Protein AF-A0A8J9YDZ5-F1 (afdb_monomer_lite)

Foldseek 3Di:
DVVVVVVVVCVVPVPVVVVVVVLVVLVVVLVVLVVVCVVDDQALVSLQVNLVSCVLNLVLVVSLVSLVSSCVVPVVPPRSVVVNVLSVLLVVLLVQLVVCVVVLVLVSNLVSLVVNCVSDPPRPSNNVSSLVSNVSSCVSVVCPPDPSD

Structure (mmCIF, N/CA/C/O backbone):
data_AF-A0A8J9YDZ5-F1
#
_entry.id   AF-A0A8J9YDZ5-F1
#
loop_
_atom_site.group_PDB
_atom_site.id
_atom_site.type_symbol
_atom_site.label_atom_id
_atom_site.label_alt_id
_atom_site.label_comp_id
_atom_site.label_asym_id
_atom_site.label_entity_id
_atom_site.label_seq_id
_atom_site.pdbx_PDB_ins_code
_atom_site.Cartn_x
_atom_site.Cartn_y
_atom_site.Cartn_z
_atom_site.occupancy
_atom_site.B_iso_or_equiv
_atom_site.auth_seq_id
_atom_site.auth_comp_id
_atom_site.auth_asym_id
_atom_site.auth_atom_id
_atom_site.pdbx_PDB_model_num
ATOM 1 N N . MET A 1 1 ? 13.247 28.852 10.930 1.00 41.88 1 MET A N 1
ATOM 2 C CA . MET A 1 1 ? 13.143 29.763 9.764 1.00 41.88 1 MET A CA 1
ATOM 3 C C . MET A 1 1 ? 12.894 29.059 8.420 1.00 41.88 1 MET A C 1
ATOM 5 O O . MET A 1 1 ? 12.318 29.685 7.547 1.00 41.88 1 MET A O 1
ATOM 9 N N . HIS A 1 2 ? 13.240 27.776 8.221 1.00 40.62 2 HIS A N 1
ATOM 10 C CA . HIS A 1 2 ? 13.021 27.094 6.926 1.00 40.62 2 HIS A CA 1
ATOM 11 C C . HIS A 1 2 ? 11.546 26.815 6.568 1.00 40.62 2 HIS A C 1
ATOM 13 O O . HIS A 1 2 ? 11.197 26.876 5.395 1.00 40.62 2 HIS A O 1
ATOM 19 N N . ARG A 1 3 ? 10.655 26.609 7.555 1.00 44.56 3 ARG A N 1
ATOM 20 C CA . ARG A 1 3 ? 9.206 26.423 7.315 1.00 44.56 3 ARG A CA 1
ATOM 21 C C . ARG A 1 3 ? 8.558 27.619 6.598 1.00 44.56 3 ARG A C 1
ATOM 23 O O . ARG A 1 3 ? 7.764 27.414 5.692 1.00 44.56 3 ARG A O 1
ATOM 30 N N . ALA A 1 4 ? 8.934 28.853 6.945 1.00 47.56 4 ALA A N 1
ATOM 31 C CA . ALA A 1 4 ? 8.359 30.064 6.347 1.00 47.56 4 ALA A CA 1
ATOM 32 C C . ALA A 1 4 ? 8.697 30.213 4.848 1.00 47.56 4 ALA A C 1
ATOM 34 O O . ALA A 1 4 ? 7.843 30.609 4.060 1.00 47.56 4 ALA A O 1
ATOM 35 N N . ASN A 1 5 ? 9.908 29.815 4.439 1.00 50.94 5 ASN A N 1
ATOM 36 C CA . ASN A 1 5 ? 10.334 29.855 3.035 1.00 50.94 5 ASN A CA 1
ATOM 37 C C . ASN A 1 5 ? 9.645 28.788 2.171 1.00 50.94 5 ASN A C 1
ATOM 39 O O . ASN A 1 5 ? 9.434 29.015 0.981 1.00 50.94 5 ASN A O 1
ATOM 43 N N . VAL A 1 6 ? 9.271 27.648 2.762 1.00 59.25 6 VAL A N 1
ATOM 44 C CA . VAL A 1 6 ? 8.462 26.621 2.088 1.00 59.25 6 VAL A CA 1
ATOM 45 C C . VAL A 1 6 ? 7.037 27.138 1.863 1.00 59.25 6 VAL A C 1
ATOM 47 O O . VAL A 1 6 ? 6.553 27.079 0.739 1.00 59.25 6 VAL A O 1
ATOM 50 N N . TYR A 1 7 ? 6.406 27.758 2.869 1.00 57.22 7 TYR A N 1
ATOM 51 C CA . TYR A 1 7 ? 5.066 28.352 2.722 1.00 57.22 7 TYR A CA 1
ATOM 52 C C . TYR A 1 7 ? 5.002 29.484 1.683 1.00 57.22 7 TYR A C 1
ATOM 54 O O . TYR A 1 7 ? 4.030 29.562 0.936 1.00 57.22 7 TYR A O 1
ATOM 62 N N . LEU A 1 8 ? 6.037 30.329 1.594 1.00 58.31 8 LEU A N 1
ATOM 63 C CA . LEU A 1 8 ? 6.123 31.390 0.579 1.00 58.31 8 LEU A CA 1
ATOM 64 C C . LEU A 1 8 ? 6.295 30.839 -0.848 1.00 58.31 8 LEU A C 1
ATOM 66 O O . LEU A 1 8 ? 5.709 31.389 -1.775 1.00 58.31 8 LEU A O 1
ATOM 70 N N . LYS A 1 9 ? 7.044 29.740 -1.033 1.00 58.22 9 LYS A N 1
ATOM 71 C CA . LYS A 1 9 ? 7.171 29.053 -2.336 1.00 58.22 9 LYS A CA 1
ATOM 72 C C . LYS A 1 9 ? 5.907 28.282 -2.728 1.00 58.22 9 LYS A C 1
ATOM 74 O O . LYS A 1 9 ? 5.545 28.274 -3.898 1.00 58.22 9 LYS A O 1
ATOM 79 N N . LEU A 1 10 ? 5.216 27.672 -1.765 1.00 54.62 10 LEU A N 1
ATOM 80 C CA . LEU A 1 10 ? 3.959 26.947 -1.996 1.00 54.62 10 LEU A CA 1
ATOM 81 C C . LEU A 1 10 ? 2.768 27.881 -2.256 1.00 54.62 10 LEU A C 1
ATOM 83 O O . LEU A 1 10 ? 1.790 27.465 -2.862 1.00 54.62 10 LEU A O 1
ATOM 87 N N . ALA A 1 11 ? 2.844 29.159 -1.871 1.00 57.09 11 ALA A N 1
ATOM 88 C CA . ALA A 1 11 ? 1.818 30.150 -2.209 1.00 57.09 11 ALA A CA 1
ATOM 89 C C . ALA A 1 11 ? 1.663 30.387 -3.729 1.00 57.09 11 ALA A C 1
ATOM 91 O O . ALA A 1 11 ? 0.633 30.901 -4.153 1.00 57.09 11 ALA A O 1
ATOM 92 N N . GLN A 1 12 ? 2.654 29.995 -4.541 1.00 65.56 12 GLN A N 1
ATOM 93 C CA . GLN A 1 12 ? 2.592 30.027 -6.010 1.00 65.56 12 GLN A CA 1
ATOM 94 C C . GLN A 1 12 ? 1.893 28.796 -6.620 1.00 65.56 12 GLN A C 1
ATOM 96 O O . GLN A 1 12 ? 1.582 28.816 -7.806 1.00 65.56 12 GLN A O 1
ATOM 101 N N . TYR A 1 13 ? 1.626 27.753 -5.823 1.00 61.53 13 TYR A N 1
ATOM 102 C CA . TYR A 1 13 ? 1.016 26.490 -6.251 1.00 61.53 13 TYR A CA 1
ATOM 103 C C . TYR A 1 13 ? -0.087 26.087 -5.255 1.00 61.53 13 TYR A C 1
ATOM 105 O O . TYR A 1 13 ? 0.172 25.312 -4.331 1.00 61.53 13 TYR A O 1
ATOM 113 N N . PRO A 1 14 ? -1.308 26.639 -5.388 1.00 59.66 14 PRO A N 1
ATOM 114 C CA . PRO A 1 14 ? -2.374 26.471 -4.398 1.00 59.66 14 PRO A CA 1
ATOM 115 C C . PRO A 1 14 ? -2.771 25.004 -4.180 1.00 59.66 14 PRO A C 1
ATOM 117 O O . PRO A 1 14 ? -3.023 24.617 -3.045 1.00 59.66 14 PRO A O 1
ATOM 120 N N . GLU A 1 15 ? -2.739 24.187 -5.232 1.00 60.19 15 GLU A N 1
ATOM 121 C CA . GLU A 1 15 ? -3.011 22.744 -5.174 1.00 60.19 15 GLU A CA 1
ATOM 122 C C . GLU A 1 15 ? -1.930 22.006 -4.367 1.00 60.19 15 GLU A C 1
ATOM 124 O O . GLU A 1 15 ? -2.232 21.344 -3.380 1.00 60.19 15 GLU A O 1
ATOM 129 N N . ALA A 1 16 ? -0.649 22.237 -4.676 1.00 66.25 16 ALA A N 1
ATOM 130 C CA . ALA A 1 16 ? 0.464 21.632 -3.939 1.00 66.25 16 ALA A CA 1
ATOM 131 C C . ALA A 1 16 ? 0.528 22.081 -2.466 1.00 66.25 16 ALA A C 1
ATOM 133 O O . ALA A 1 16 ? 1.018 21.349 -1.605 1.00 66.25 16 ALA A O 1
ATOM 134 N N . LYS A 1 17 ? 0.060 23.298 -2.161 1.00 67.81 17 LYS A N 1
ATOM 135 C CA . LYS A 1 17 ? -0.066 23.790 -0.785 1.00 67.81 17 LYS A CA 1
ATOM 136 C C . LYS A 1 17 ? -1.142 23.024 -0.019 1.00 67.81 17 LYS A C 1
ATOM 138 O O . LYS A 1 17 ? -0.892 22.661 1.128 1.00 67.81 17 LYS A O 1
ATOM 143 N N . GLU A 1 18 ? -2.308 22.823 -0.623 1.00 65.62 18 GLU A N 1
ATOM 144 C CA . GLU A 1 18 ? -3.415 22.088 -0.010 1.00 65.62 18 GLU A CA 1
ATOM 145 C C . GLU A 1 18 ? -3.021 20.627 0.232 1.00 65.62 18 GLU A C 1
ATOM 147 O O . GLU A 1 18 ? -3.127 20.149 1.360 1.00 65.62 18 GLU A O 1
ATOM 152 N N . ASP A 1 19 ? -2.418 19.974 -0.765 1.00 64.00 19 ASP A N 1
ATOM 153 C CA . ASP A 1 19 ? -1.884 18.613 -0.639 1.00 64.00 19 ASP A CA 1
ATOM 154 C C . ASP A 1 19 ? -0.855 18.513 0.496 1.00 64.00 19 ASP A C 1
ATOM 156 O O . ASP A 1 19 ? -0.914 17.618 1.339 1.00 64.00 19 ASP A O 1
ATOM 160 N N . TYR A 1 20 ? 0.084 19.463 0.570 1.00 63.41 20 TYR A N 1
ATOM 161 C CA . TYR A 1 20 ? 1.089 19.494 1.632 1.00 63.41 20 TYR A CA 1
ATOM 162 C C . TYR A 1 20 ? 0.468 19.671 3.026 1.00 63.41 20 TYR A C 1
ATOM 164 O O . TYR A 1 20 ? 0.919 19.046 3.990 1.00 63.41 20 TYR A O 1
ATOM 172 N N . LEU A 1 21 ? -0.555 20.521 3.151 1.00 68.94 21 LEU A N 1
ATOM 173 C CA . LEU A 1 21 ? -1.266 20.725 4.411 1.00 68.94 21 LEU A CA 1
ATOM 174 C C . LEU A 1 21 ? -2.026 19.466 4.827 1.00 68.94 21 LEU A C 1
ATOM 176 O O . LEU A 1 21 ? -1.904 19.065 5.982 1.00 68.94 21 LEU A O 1
ATOM 180 N N . GLN A 1 22 ? -2.716 18.809 3.894 1.00 70.81 22 GLN A N 1
ATOM 181 C CA . GLN A 1 22 ? -3.422 17.554 4.149 1.00 70.81 22 GLN A CA 1
ATOM 182 C C . GLN A 1 22 ? -2.465 16.445 4.586 1.00 70.81 22 GLN A C 1
ATOM 184 O O . GLN A 1 22 ? -2.696 15.789 5.597 1.00 70.81 22 GLN A O 1
ATOM 189 N N . VAL A 1 23 ? -1.340 16.275 3.889 1.00 73.12 23 VAL A N 1
ATOM 190 C CA . VAL A 1 23 ? -0.315 15.293 4.268 1.00 73.12 23 VAL A CA 1
ATOM 191 C C . VAL A 1 23 ? 0.245 15.592 5.664 1.00 73.12 23 VAL A C 1
ATOM 193 O O . VAL A 1 23 ? 0.388 14.686 6.486 1.00 73.12 23 VAL A O 1
ATOM 196 N N . ASN A 1 24 ? 0.535 16.858 5.974 1.00 75.19 24 ASN A N 1
ATOM 197 C CA . ASN A 1 24 ? 1.024 17.251 7.296 1.00 75.19 24 ASN A CA 1
ATOM 198 C C . ASN A 1 24 ? -0.025 17.034 8.406 1.00 75.19 24 ASN A C 1
ATOM 200 O O . ASN A 1 24 ? 0.340 16.691 9.536 1.00 75.19 24 ASN A O 1
ATOM 204 N N . ASP A 1 25 ? -1.307 17.215 8.100 1.00 73.38 25 ASP A N 1
ATOM 205 C CA . ASP A 1 25 ? -2.401 16.950 9.034 1.00 73.38 25 ASP A CA 1
ATOM 206 C C . ASP A 1 25 ? -2.563 15.443 9.280 1.00 73.38 25 ASP A C 1
ATOM 208 O O . ASP A 1 25 ? -2.642 15.010 10.426 1.00 73.38 25 ASP A O 1
ATOM 212 N N . LEU A 1 26 ? -2.443 14.614 8.236 1.00 73.38 26 LEU A N 1
ATOM 213 C CA . LEU A 1 26 ? -2.423 13.152 8.358 1.00 73.38 26 LEU A CA 1
ATOM 214 C C . LEU A 1 26 ? -1.255 12.649 9.224 1.00 73.38 26 LEU A C 1
ATOM 216 O O . LEU A 1 26 ? -1.445 11.762 10.056 1.00 73.38 26 LEU A O 1
ATOM 220 N N . PHE A 1 27 ? -0.052 13.218 9.082 1.00 74.06 27 PHE A N 1
ATOM 221 C CA . PHE A 1 27 ? 1.085 12.868 9.946 1.00 74.06 27 PHE A CA 1
ATOM 222 C C . PHE A 1 27 ? 0.827 13.216 11.416 1.00 74.06 27 PHE A C 1
ATOM 224 O O . PHE A 1 27 ? 1.137 12.415 12.304 1.00 74.06 27 PHE A O 1
ATOM 231 N N . SER A 1 28 ? 0.241 14.388 11.667 1.00 75.00 28 SER A N 1
ATOM 232 C CA . SER A 1 28 ? -0.171 14.807 13.012 1.00 75.00 28 SER A CA 1
ATOM 233 C C . SER A 1 28 ? -1.231 13.851 13.568 1.00 75.00 28 SER A C 1
ATOM 235 O O . SER A 1 28 ? -1.049 13.300 14.651 1.00 75.00 28 SER A O 1
ATOM 237 N N . ALA A 1 29 ? -2.255 13.532 12.772 1.00 68.31 29 ALA A N 1
ATOM 238 C CA . ALA A 1 29 ? -3.325 12.611 13.133 1.00 68.31 29 ALA A CA 1
ATOM 239 C C . ALA A 1 29 ? -2.816 11.198 13.453 1.00 68.31 29 ALA A C 1
ATOM 241 O O . ALA A 1 29 ? -3.276 10.592 14.416 1.00 68.31 29 ALA A O 1
ATOM 242 N N . VAL A 1 30 ? -1.838 10.664 12.709 1.00 71.88 30 VAL A N 1
ATOM 243 C CA . VAL A 1 30 ? -1.217 9.364 13.029 1.00 71.88 30 VAL A CA 1
ATOM 244 C C . VAL A 1 30 ? -0.454 9.411 14.350 1.00 71.88 30 VAL A C 1
ATOM 246 O O . VAL A 1 30 ? -0.515 8.451 15.120 1.00 71.88 30 VAL A O 1
ATOM 249 N N . SER A 1 31 ? 0.262 10.502 14.635 1.00 73.75 31 SER A N 1
ATOM 250 C CA . SER A 1 31 ? 0.948 10.684 15.920 1.00 73.75 31 SER A CA 1
ATOM 251 C C . SER A 1 31 ? -0.050 10.743 17.078 1.00 73.75 31 SER A C 1
ATOM 253 O O . SER A 1 31 ? 0.091 10.006 18.059 1.00 73.75 31 SER A O 1
ATOM 255 N N . ASP A 1 32 ? -1.095 11.555 16.929 1.00 71.88 32 ASP A N 1
ATOM 256 C CA . ASP A 1 32 ? -2.145 11.724 17.927 1.00 71.88 32 ASP A CA 1
ATOM 257 C C . ASP A 1 32 ? -2.893 10.411 18.150 1.00 71.88 32 ASP A C 1
ATOM 259 O O . ASP A 1 32 ? -3.017 9.965 19.289 1.00 71.88 32 ASP A O 1
ATOM 263 N N . ILE A 1 33 ? -3.282 9.707 17.086 1.00 66.56 33 ILE A N 1
ATOM 264 C CA . ILE A 1 33 ? -3.962 8.413 17.193 1.00 66.56 33 ILE A CA 1
ATOM 265 C C . ILE A 1 33 ? -3.049 7.344 17.773 1.00 66.56 33 ILE A C 1
ATOM 267 O O . ILE A 1 33 ? -3.524 6.560 18.578 1.00 66.56 33 ILE A O 1
ATOM 271 N N . ARG A 1 34 ? -1.747 7.297 17.473 1.00 69.12 34 ARG A N 1
ATOM 272 C CA . ARG A 1 34 ? -0.842 6.351 18.154 1.00 69.12 34 ARG A CA 1
ATOM 273 C C . ARG A 1 34 ? -0.738 6.638 19.648 1.00 69.12 34 ARG A C 1
ATOM 275 O O . ARG A 1 34 ? -0.654 5.700 20.437 1.00 69.12 34 ARG A O 1
ATOM 282 N N . SER A 1 35 ? -0.737 7.910 20.040 1.00 67.00 35 SER A N 1
ATOM 283 C CA . SER A 1 35 ? -0.728 8.295 21.452 1.00 67.00 35 SER A CA 1
ATOM 284 C C . SER A 1 35 ? -2.047 7.932 22.141 1.00 67.00 35 SER A C 1
ATOM 286 O O . SER A 1 35 ? -2.029 7.324 23.207 1.00 67.00 35 SER A O 1
ATOM 288 N N . VAL A 1 36 ? -3.184 8.195 21.490 1.00 59.81 36 VAL A N 1
ATOM 289 C CA . VAL A 1 36 ? -4.523 7.892 22.002 1.00 59.81 36 VAL A CA 1
ATOM 290 C C . VAL A 1 36 ? -4.776 6.393 22.014 1.00 59.81 36 VAL A C 1
ATOM 292 O O . VAL A 1 36 ? -5.240 5.901 23.021 1.00 59.81 36 VAL A O 1
ATOM 295 N N . ASN A 1 37 ? -4.420 5.639 20.976 1.00 58.78 37 ASN A N 1
ATOM 296 C CA . ASN A 1 37 ? -4.599 4.182 20.915 1.00 58.78 37 ASN A CA 1
ATOM 297 C C . ASN A 1 37 ? -3.665 3.443 21.895 1.00 58.78 37 ASN A C 1
ATOM 299 O O . ASN A 1 37 ? -3.946 2.325 22.294 1.00 58.78 37 ASN A O 1
ATOM 303 N N . ARG A 1 38 ? -2.562 4.072 22.335 1.00 60.44 38 ARG A N 1
ATOM 304 C CA . ARG A 1 38 ? -1.763 3.581 23.475 1.00 60.44 38 ARG A CA 1
ATOM 305 C C . ARG A 1 38 ? -2.408 3.872 24.835 1.00 60.44 38 ARG A C 1
ATOM 307 O O . ARG A 1 38 ? -2.046 3.226 25.812 1.00 60.44 38 ARG A O 1
ATOM 314 N N . LEU A 1 39 ? -3.297 4.866 24.914 1.00 52.19 39 LEU A N 1
ATOM 315 C CA . LEU A 1 39 ? -3.919 5.360 26.151 1.00 52.19 39 LEU A CA 1
ATOM 316 C C . LEU A 1 39 ? -5.396 4.934 26.309 1.00 52.19 39 LEU A C 1
ATOM 318 O O . LEU A 1 39 ? -5.880 4.828 27.432 1.00 52.19 39 LEU A O 1
ATOM 322 N N . GLN A 1 40 ? -6.109 4.679 25.211 1.00 51.16 40 GLN A N 1
ATOM 323 C CA . GLN A 1 40 ? -7.466 4.148 25.125 1.00 51.16 40 GLN A CA 1
ATOM 324 C C . GLN A 1 40 ? -7.406 2.718 24.593 1.00 51.16 40 GLN A C 1
ATOM 326 O O . GLN A 1 40 ? -6.699 2.449 23.632 1.00 51.16 40 GLN A O 1
ATOM 331 N N . GLN A 1 41 ? -8.155 1.827 25.244 1.00 56.16 41 GLN A N 1
ATOM 332 C CA . GLN A 1 41 ? -8.231 0.392 24.970 1.00 56.16 41 GLN A CA 1
ATOM 333 C C . GLN A 1 41 ? -8.162 0.033 23.479 1.00 56.16 41 GLN A C 1
ATOM 335 O O . GLN A 1 41 ? -8.968 0.520 22.684 1.00 56.16 41 GLN A O 1
ATOM 340 N N . ASP A 1 42 ? -7.257 -0.901 23.179 1.00 67.06 42 ASP A N 1
ATOM 341 C CA . ASP A 1 42 ? -7.180 -1.735 21.979 1.00 67.06 42 ASP A CA 1
ATOM 342 C C . ASP A 1 42 ? -8.571 -2.086 21.431 1.00 67.06 42 ASP A C 1
ATOM 344 O O . ASP A 1 42 ? -9.203 -3.057 21.848 1.00 67.06 42 ASP A O 1
ATOM 348 N N . SER A 1 43 ? -9.069 -1.273 20.499 1.00 82.50 43 SER A N 1
ATOM 349 C CA . SER A 1 43 ? -10.385 -1.454 19.891 1.00 82.50 43 SER A CA 1
ATOM 350 C C . SER A 1 43 ? -10.257 -1.693 18.397 1.00 82.50 43 SER A C 1
ATOM 352 O O . SER A 1 43 ? -9.419 -1.101 17.713 1.00 82.50 43 SER A O 1
ATOM 354 N N . THR A 1 44 ? -11.134 -2.547 17.876 1.00 87.44 44 THR A N 1
ATOM 355 C CA . THR A 1 44 ? -11.229 -2.892 16.453 1.00 87.44 44 THR A CA 1
ATOM 356 C C . THR A 1 44 ? -11.333 -1.638 15.569 1.00 87.44 44 THR A C 1
ATOM 358 O O . THR A 1 44 ? -10.641 -1.532 14.556 1.00 87.44 44 THR A O 1
ATOM 361 N N . ASP A 1 45 ? -12.119 -0.640 15.991 1.00 87.56 45 ASP A N 1
ATOM 362 C CA . ASP A 1 45 ? -12.271 0.639 15.283 1.00 87.56 45 ASP A CA 1
ATOM 363 C C . ASP A 1 45 ? -11.015 1.525 15.344 1.00 87.56 45 ASP A C 1
ATOM 365 O O . ASP A 1 45 ? -10.690 2.193 14.358 1.00 87.56 45 ASP A O 1
ATOM 369 N N . GLY A 1 46 ? -10.294 1.526 16.471 1.00 87.62 46 GLY A N 1
ATOM 370 C CA . GLY A 1 46 ? -9.027 2.249 16.623 1.00 87.62 46 GLY A CA 1
ATOM 371 C C . GLY A 1 46 ? -7.955 1.716 15.674 1.00 87.62 46 GLY A C 1
ATOM 372 O O . GLY A 1 46 ? -7.365 2.483 14.908 1.00 87.62 46 GLY A O 1
ATOM 373 N N . TYR A 1 47 ? -7.781 0.391 15.643 1.00 91.19 47 TYR A N 1
ATOM 374 C CA . TYR A 1 47 ? -6.872 -0.282 14.712 1.00 91.19 47 TYR A CA 1
ATOM 375 C C . TYR A 1 47 ? -7.256 -0.056 13.245 1.00 91.19 47 TYR A C 1
ATOM 377 O O . TYR A 1 47 ? -6.388 0.225 12.417 1.00 91.19 47 TYR A O 1
ATOM 385 N N . TYR A 1 48 ? -8.551 -0.122 12.914 1.00 92.81 48 TYR A N 1
ATOM 386 C CA . TYR A 1 48 ? -9.031 0.168 11.560 1.00 92.81 48 TYR A CA 1
ATOM 387 C C . TYR A 1 48 ? -8.700 1.604 11.125 1.00 92.81 48 TYR A C 1
ATOM 389 O O . TYR A 1 48 ? -8.131 1.799 10.051 1.00 92.81 48 TYR A O 1
ATOM 397 N N . ARG A 1 49 ? -9.012 2.605 11.961 1.00 90.50 49 ARG A N 1
ATOM 398 C CA . ARG A 1 49 ? -8.730 4.020 11.662 1.00 90.50 49 ARG A CA 1
ATOM 399 C C . ARG A 1 49 ? -7.241 4.291 11.505 1.00 90.50 49 ARG A C 1
ATOM 401 O O . ARG A 1 49 ? -6.844 4.996 10.583 1.00 90.50 49 ARG A O 1
ATOM 408 N N . LEU A 1 50 ? -6.410 3.724 12.379 1.00 89.38 50 LEU A N 1
ATOM 409 C CA . LEU A 1 50 ? -4.965 3.889 12.271 1.00 89.38 50 LEU A CA 1
ATOM 410 C C . LEU A 1 50 ? -4.429 3.262 10.975 1.00 89.38 50 LEU A C 1
ATOM 412 O O . LEU A 1 50 ? -3.622 3.886 10.287 1.00 89.38 50 LEU A O 1
ATOM 416 N N . ALA A 1 51 ? -4.915 2.074 10.601 1.00 93.81 51 ALA A N 1
ATOM 417 C CA . ALA A 1 51 ? -4.565 1.445 9.331 1.00 93.81 51 ALA A CA 1
ATOM 418 C C . ALA A 1 51 ? -4.973 2.306 8.122 1.00 93.81 51 ALA A C 1
ATOM 420 O O . ALA A 1 51 ? -4.206 2.430 7.170 1.00 93.81 51 ALA A O 1
ATOM 421 N N . GLU A 1 52 ? -6.159 2.916 8.156 1.00 93.56 52 GLU A N 1
ATOM 422 C CA . GLU A 1 52 ? -6.666 3.783 7.087 1.00 93.56 52 GLU A CA 1
ATOM 423 C C . GLU A 1 52 ? -5.781 5.021 6.892 1.00 93.56 52 GLU A C 1
ATOM 425 O O . GLU A 1 52 ? -5.362 5.307 5.770 1.00 93.56 52 GLU A O 1
ATOM 430 N N . LEU A 1 53 ? -5.402 5.693 7.981 1.00 88.38 53 LEU A N 1
ATOM 431 C CA . LEU A 1 53 ? -4.519 6.862 7.928 1.00 88.38 53 LEU A CA 1
ATOM 432 C C . LEU A 1 53 ? -3.106 6.512 7.461 1.00 88.38 53 LEU A C 1
ATOM 434 O O . LEU A 1 53 ? -2.532 7.208 6.626 1.00 88.38 53 LEU A O 1
ATOM 438 N N . LEU A 1 54 ? -2.542 5.409 7.961 1.00 89.38 54 LEU A N 1
ATOM 439 C CA . LEU A 1 54 ? -1.239 4.923 7.503 1.00 89.38 54 LEU A CA 1
ATOM 440 C C . LEU A 1 54 ? -1.262 4.602 6.009 1.00 89.38 54 LEU A C 1
ATOM 442 O O . LEU A 1 54 ? -0.306 4.900 5.296 1.00 89.38 54 LEU A O 1
ATOM 446 N N . TYR A 1 55 ? -2.362 4.032 5.523 1.00 94.12 55 TYR A N 1
ATOM 447 C CA . TYR A 1 55 ? -2.528 3.734 4.112 1.00 94.12 55 TYR A CA 1
ATOM 448 C C . TYR A 1 55 ? -2.639 5.003 3.261 1.00 94.12 55 TYR A C 1
ATOM 450 O O . TYR A 1 55 ? -1.982 5.087 2.226 1.00 94.12 55 TYR A O 1
ATOM 458 N N . GLN A 1 56 ? -3.388 6.012 3.720 1.00 89.81 56 GLN A N 1
ATOM 459 C CA . GLN A 1 56 ? -3.456 7.327 3.071 1.00 89.81 56 GLN A CA 1
ATOM 460 C C . GLN A 1 56 ? -2.087 8.007 2.987 1.00 89.81 56 GLN A C 1
ATOM 462 O O . GLN A 1 56 ? -1.781 8.624 1.972 1.00 89.81 56 GLN A O 1
ATOM 467 N N . LEU A 1 57 ? -1.240 7.823 4.003 1.00 85.75 57 LEU A N 1
ATOM 468 C CA . LEU A 1 57 ? 0.151 8.285 4.020 1.00 85.75 57 LEU A CA 1
ATOM 469 C C . LEU A 1 57 ? 1.104 7.460 3.133 1.00 85.75 57 LEU A C 1
ATOM 471 O O . LEU A 1 57 ? 2.296 7.752 3.077 1.00 85.75 57 LEU A O 1
ATOM 475 N N . GLY A 1 58 ? 0.621 6.417 2.453 1.00 89.06 58 GLY A N 1
ATOM 476 C CA . GLY A 1 58 ? 1.453 5.523 1.642 1.00 89.06 58 GLY A CA 1
ATOM 477 C C . GLY A 1 58 ? 2.242 4.486 2.450 1.00 89.06 58 GLY A C 1
ATOM 478 O O . GLY A 1 58 ? 2.949 3.664 1.871 1.00 89.06 58 GLY A O 1
ATOM 479 N N . HIS A 1 59 ? 2.095 4.449 3.778 1.00 91.06 59 HIS A N 1
ATOM 480 C CA . HIS A 1 59 ? 2.731 3.465 4.658 1.00 91.06 59 HIS A CA 1
ATOM 481 C C . HIS A 1 59 ? 1.969 2.129 4.649 1.00 91.06 59 HIS A C 1
ATOM 483 O O . HIS A 1 59 ? 1.454 1.668 5.670 1.00 91.06 59 HIS A O 1
ATOM 489 N N . VAL A 1 60 ? 1.888 1.491 3.476 1.00 94.81 60 VAL A N 1
ATOM 490 C CA . VAL A 1 60 ? 1.073 0.285 3.239 1.00 94.81 60 VAL A CA 1
ATOM 491 C C . VAL A 1 60 ? 1.458 -0.873 4.165 1.00 94.81 60 VAL A C 1
ATOM 493 O O . VAL A 1 60 ? 0.576 -1.530 4.721 1.00 94.81 60 VAL A O 1
ATOM 496 N N . SER A 1 61 ? 2.754 -1.106 4.385 1.00 94.38 61 SER A N 1
ATOM 497 C CA . SER A 1 61 ? 3.228 -2.205 5.236 1.00 94.38 61 SER A CA 1
ATOM 498 C C . SER A 1 61 ? 2.862 -2.014 6.706 1.00 94.38 61 SER A C 1
ATOM 50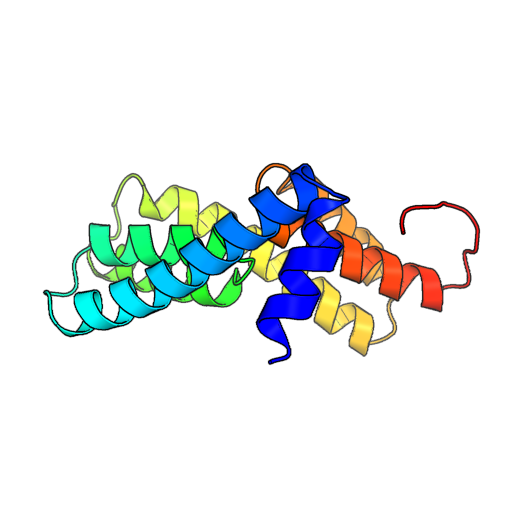0 O O . SER A 1 61 ? 2.545 -2.987 7.391 1.00 94.38 61 SER A O 1
ATOM 502 N N . ASP A 1 62 ? 2.863 -0.774 7.198 1.00 92.12 62 ASP A N 1
ATOM 503 C CA . ASP A 1 62 ? 2.437 -0.474 8.566 1.00 92.12 62 ASP A CA 1
ATOM 504 C C . ASP A 1 62 ? 0.915 -0.536 8.693 1.00 92.12 62 ASP A C 1
ATOM 506 O O . ASP A 1 62 ? 0.414 -1.160 9.625 1.00 92.12 62 ASP A O 1
ATOM 510 N N . ALA A 1 63 ? 0.170 -0.021 7.709 1.00 94.56 63 ALA A N 1
ATOM 511 C CA . ALA A 1 63 ? -1.279 -0.200 7.644 1.00 94.56 63 ALA A CA 1
ATOM 512 C C . ALA A 1 63 ? -1.676 -1.687 7.687 1.00 94.56 63 ALA A C 1
ATOM 514 O O . ALA A 1 63 ? -2.619 -2.074 8.380 1.00 94.56 63 ALA A O 1
ATOM 515 N N . LEU A 1 64 ? -0.921 -2.549 6.996 1.00 97.00 64 LEU A N 1
ATOM 516 C CA . LEU A 1 64 ? -1.141 -3.992 7.007 1.00 97.00 64 LEU A CA 1
ATOM 517 C C . LEU A 1 64 ? -0.836 -4.643 8.369 1.00 97.00 64 LEU A C 1
ATOM 519 O O . LEU A 1 64 ? -1.396 -5.700 8.661 1.00 97.00 64 LEU A O 1
ATOM 523 N N . LYS A 1 65 ? 0.029 -4.063 9.209 1.00 94.56 65 LYS A N 1
ATOM 524 C CA . LYS A 1 65 ? 0.238 -4.544 10.587 1.00 94.56 65 LYS A CA 1
ATOM 525 C C . LYS A 1 65 ? -0.963 -4.192 11.457 1.00 94.56 65 LYS A C 1
ATOM 527 O O . LYS A 1 65 ? -1.547 -5.087 12.056 1.00 94.56 65 LYS A O 1
ATOM 532 N N . GLU A 1 66 ? -1.390 -2.933 11.435 1.00 93.56 66 GLU A N 1
ATOM 533 C CA . GLU A 1 66 ? -2.519 -2.459 12.247 1.00 93.56 66 GLU A CA 1
ATOM 534 C C . GLU A 1 66 ? -3.827 -3.176 11.885 1.00 93.56 66 GLU A C 1
ATOM 536 O O . GLU A 1 66 ? -4.583 -3.604 12.756 1.00 93.56 66 GLU A O 1
ATOM 541 N N . ILE A 1 67 ? -4.072 -3.427 10.593 1.00 96.12 67 ILE A N 1
ATOM 542 C CA . ILE A 1 67 ? -5.280 -4.150 10.175 1.00 96.12 67 ILE A CA 1
ATOM 543 C C . ILE A 1 67 ? -5.273 -5.626 10.607 1.00 96.12 67 ILE A C 1
ATOM 545 O O . ILE A 1 67 ? -6.336 -6.234 10.742 1.00 96.12 67 ILE A O 1
ATOM 549 N N . ARG A 1 68 ? -4.091 -6.228 10.822 1.00 95.75 68 ARG A N 1
ATOM 550 C CA . ARG A 1 68 ? -3.992 -7.580 11.392 1.00 95.75 68 ARG A CA 1
ATOM 551 C C . ARG A 1 68 ? -4.364 -7.563 12.865 1.00 95.75 68 ARG A C 1
ATOM 553 O O . ARG A 1 68 ? -5.053 -8.483 13.282 1.00 95.75 68 ARG A O 1
ATOM 560 N N . GLU A 1 69 ? -3.965 -6.541 13.621 1.00 93.50 69 GLU A N 1
ATOM 561 C CA . GLU A 1 69 ? -4.409 -6.385 15.011 1.00 93.50 69 GLU A CA 1
ATOM 562 C C . GLU A 1 69 ? -5.931 -6.202 15.081 1.00 93.50 69 GLU A C 1
ATOM 564 O O . GLU A 1 69 ? -6.582 -6.889 15.865 1.00 93.50 69 GLU A O 1
ATOM 569 N N . CYS A 1 70 ? -6.526 -5.419 14.168 1.00 93.38 70 CYS A N 1
ATOM 570 C CA . CYS A 1 70 ? -7.987 -5.338 14.048 1.00 93.38 70 CYS A CA 1
ATOM 571 C C . CYS A 1 70 ? -8.641 -6.730 13.911 1.00 93.38 70 CYS A C 1
ATOM 573 O O . CYS A 1 70 ? -9.573 -7.064 14.641 1.00 93.38 70 CYS A O 1
ATOM 575 N N . LEU A 1 71 ? -8.132 -7.563 12.996 1.00 94.31 71 LEU A N 1
ATOM 576 C CA . LEU A 1 71 ? -8.666 -8.907 12.744 1.00 94.31 71 LEU A CA 1
ATOM 577 C C . LEU A 1 71 ? -8.316 -9.935 13.828 1.00 94.31 71 LEU A C 1
ATOM 579 O O . LEU A 1 71 ? -8.955 -10.981 13.894 1.00 94.31 71 LEU A O 1
ATOM 583 N N . LYS A 1 72 ? -7.308 -9.679 14.670 1.00 93.81 72 LYS A N 1
ATOM 584 C CA . LYS A 1 72 ? -7.054 -10.503 15.861 1.00 93.81 72 LYS A CA 1
ATOM 585 C C . LYS A 1 72 ? -8.119 -10.275 16.928 1.00 93.81 72 LYS A C 1
ATOM 587 O O . LYS A 1 72 ? -8.469 -11.228 17.617 1.00 93.81 72 LYS A O 1
ATOM 592 N N . LEU A 1 73 ? -8.607 -9.038 17.064 1.00 90.94 73 LEU A N 1
ATOM 593 C CA . LEU A 1 73 ? -9.684 -8.703 17.998 1.00 90.94 73 LEU A CA 1
ATOM 594 C C . LEU A 1 73 ? -11.041 -9.212 17.502 1.00 90.94 73 LEU A C 1
ATOM 596 O O . LEU A 1 73 ? -11.789 -9.805 18.274 1.00 90.94 73 LEU A O 1
ATOM 600 N N . ASP A 1 74 ? -11.342 -9.005 16.219 1.00 89.62 74 ASP A N 1
ATOM 601 C CA . ASP A 1 74 ? -12.562 -9.498 15.577 1.00 89.62 74 ASP A CA 1
ATOM 602 C C . ASP A 1 74 ? -12.251 -10.058 14.173 1.00 89.62 74 ASP A C 1
ATOM 604 O O . ASP A 1 74 ? -12.152 -9.298 13.198 1.00 89.62 74 ASP A O 1
ATOM 608 N N . PRO A 1 75 ? -12.108 -11.391 14.044 1.00 91.56 75 PRO A N 1
ATOM 609 C CA . PRO A 1 75 ? -11.804 -12.046 12.773 1.00 91.56 75 PRO A CA 1
ATOM 610 C C . PRO A 1 75 ? -12.858 -11.844 11.676 1.00 91.56 75 PRO A C 1
ATOM 612 O O . PRO A 1 75 ? -12.525 -11.957 10.493 1.00 91.56 75 PRO A O 1
ATOM 615 N N . GLU A 1 76 ? -14.109 -11.544 12.039 1.00 89.56 76 GLU A N 1
ATOM 616 C CA . GLU A 1 76 ? -15.228 -11.376 11.102 1.00 89.56 76 GLU A CA 1
ATOM 617 C C . GLU A 1 76 ? -15.625 -9.902 10.915 1.00 89.56 76 GLU A C 1
ATOM 619 O O . GLU A 1 76 ? -16.666 -9.593 10.320 1.00 89.56 76 GLU A O 1
ATOM 624 N N . HIS A 1 77 ? -14.769 -8.967 11.350 1.00 91.31 77 HIS A N 1
ATOM 625 C CA . HIS A 1 77 ? -15.060 -7.544 11.258 1.00 91.31 77 HIS A CA 1
ATOM 626 C C . HIS A 1 77 ? -15.266 -7.095 9.803 1.00 91.31 77 HIS A C 1
ATOM 628 O O . HIS A 1 77 ? -14.348 -7.097 8.968 1.00 91.31 77 HIS A O 1
ATOM 634 N N . LYS A 1 78 ? -16.485 -6.627 9.508 1.00 92.62 78 LYS A N 1
ATOM 635 C CA . LYS A 1 78 ? -16.970 -6.347 8.143 1.00 92.62 78 LYS A CA 1
ATOM 636 C C . LYS A 1 78 ? -16.120 -5.340 7.367 1.00 92.62 78 LYS A C 1
ATOM 638 O O . LYS A 1 78 ? -16.079 -5.414 6.142 1.00 92.62 78 LYS A O 1
ATOM 643 N N . LYS A 1 79 ? -15.452 -4.405 8.055 1.00 93.00 79 LYS A N 1
ATOM 644 C CA . LYS A 1 79 ? -14.576 -3.399 7.424 1.00 93.00 79 LYS A CA 1
ATOM 645 C C . LYS A 1 79 ? -13.116 -3.844 7.343 1.00 93.00 79 LYS A C 1
ATOM 647 O O . LYS A 1 79 ? -12.459 -3.597 6.334 1.00 93.00 79 LYS A O 1
ATOM 652 N N . CYS A 1 80 ? -12.609 -4.535 8.365 1.00 94.31 80 CYS A N 1
ATOM 653 C CA . CYS A 1 80 ? -11.187 -4.874 8.422 1.00 94.31 80 CYS A CA 1
ATOM 654 C C . CYS A 1 80 ? -10.807 -5.979 7.443 1.00 94.31 80 CYS A C 1
ATOM 656 O O . CYS A 1 80 ? -9.736 -5.918 6.845 1.00 94.31 80 CYS A O 1
ATOM 658 N N . PHE A 1 81 ? -11.686 -6.956 7.211 1.00 95.06 81 PHE A N 1
ATOM 659 C CA . PHE A 1 81 ? -11.355 -8.076 6.333 1.00 95.06 81 PHE A CA 1
ATOM 660 C C . PHE A 1 81 ? -11.224 -7.684 4.847 1.00 95.06 81 PHE A C 1
ATOM 662 O O . PHE A 1 81 ? -10.219 -8.051 4.224 1.00 95.06 81 PHE A O 1
ATOM 669 N N . PRO A 1 82 ? -12.151 -6.901 4.250 1.00 96.25 82 PRO A N 1
ATOM 670 C CA . PRO A 1 82 ? -11.959 -6.372 2.900 1.00 96.25 82 PRO A CA 1
ATOM 671 C C . PRO A 1 82 ? -10.707 -5.498 2.790 1.00 96.25 82 PRO A C 1
ATOM 673 O O . PRO A 1 82 ? -9.944 -5.635 1.830 1.00 96.25 82 PRO A O 1
ATOM 676 N N . PHE A 1 83 ? -10.456 -4.650 3.792 1.00 96.19 83 PHE A N 1
ATOM 677 C CA . PHE A 1 83 ? -9.309 -3.750 3.774 1.00 96.19 83 PHE A CA 1
ATOM 678 C C . PHE A 1 83 ? -7.976 -4.504 3.895 1.00 96.19 83 PHE A C 1
ATOM 680 O O . PHE A 1 83 ? -7.057 -4.249 3.121 1.00 96.19 83 PHE A O 1
ATOM 687 N N . TYR A 1 84 ? -7.900 -5.532 4.745 1.00 97.25 84 TYR A N 1
ATOM 688 C CA . TYR A 1 84 ? -6.757 -6.448 4.825 1.00 97.25 84 TYR A CA 1
ATOM 689 C C . TYR A 1 84 ? -6.437 -7.097 3.476 1.00 97.25 84 TYR A C 1
ATOM 691 O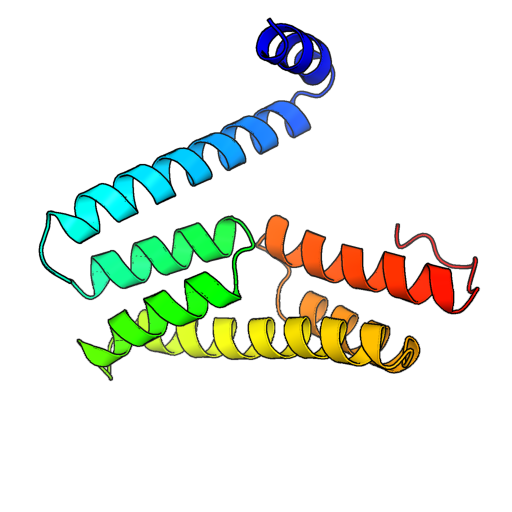 O . TYR A 1 84 ? -5.271 -7.153 3.086 1.00 97.25 84 TYR A O 1
ATOM 699 N N . LYS A 1 85 ? -7.448 -7.574 2.733 1.00 97.00 85 LYS A N 1
ATOM 700 C CA . LYS A 1 85 ? -7.229 -8.183 1.408 1.00 97.00 85 LYS A CA 1
ATOM 701 C C . LYS A 1 85 ? -6.609 -7.191 0.427 1.00 97.00 85 LYS A C 1
ATOM 703 O O . LYS A 1 85 ? -5.678 -7.558 -0.294 1.00 97.00 85 LYS A O 1
ATOM 708 N N . LYS A 1 86 ? -7.109 -5.952 0.419 1.00 96.06 86 LYS A N 1
ATOM 709 C CA . LYS A 1 86 ? -6.573 -4.863 -0.403 1.00 96.06 86 LYS A CA 1
ATOM 710 C C . LYS A 1 86 ? -5.122 -4.561 -0.022 1.00 96.06 86 LYS A C 1
ATOM 712 O O . LYS A 1 86 ? -4.240 -4.665 -0.873 1.00 96.06 86 LYS A O 1
ATOM 717 N N . LEU A 1 87 ? -4.869 -4.295 1.261 1.00 96.94 87 LEU A N 1
ATOM 718 C CA . LEU A 1 87 ? -3.540 -3.989 1.793 1.00 96.94 87 LEU A CA 1
ATOM 719 C C . LEU A 1 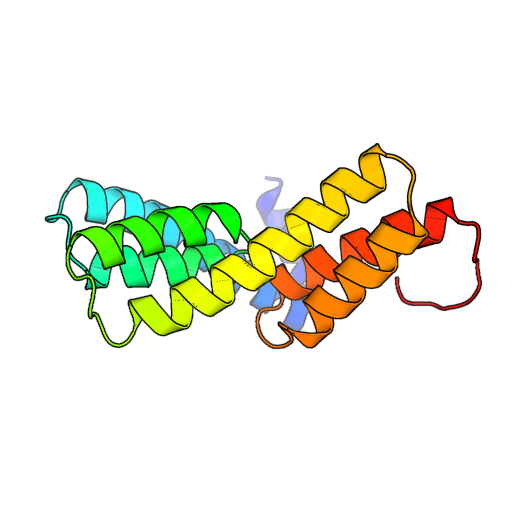87 ? -2.538 -5.103 1.497 1.00 96.94 87 LEU A C 1
ATOM 721 O O . LEU A 1 87 ? -1.470 -4.833 0.969 1.00 96.94 87 LEU A O 1
ATOM 725 N N . LYS A 1 88 ? -2.904 -6.367 1.733 1.00 97.69 88 LYS A N 1
ATOM 726 C CA . LYS A 1 88 ? -2.040 -7.523 1.462 1.00 97.69 88 LYS A CA 1
ATOM 727 C C . LYS A 1 88 ? -1.637 -7.625 -0.008 1.00 97.69 88 LYS A C 1
ATOM 729 O O . LYS A 1 88 ? -0.508 -8.006 -0.303 1.00 97.69 88 LYS A O 1
ATOM 734 N N . LYS A 1 89 ? -2.558 -7.335 -0.934 1.00 97.44 89 LYS A N 1
ATOM 735 C CA . LYS A 1 89 ? -2.267 -7.367 -2.373 1.00 97.44 89 LYS A CA 1
ATOM 736 C C . LYS A 1 89 ? -1.277 -6.266 -2.748 1.00 97.44 89 LYS A C 1
ATOM 738 O O . LYS A 1 89 ? -0.316 -6.553 -3.453 1.00 97.44 89 LYS A O 1
ATOM 743 N N . ILE A 1 90 ? -1.516 -5.043 -2.283 1.00 96.94 90 ILE A N 1
ATOM 744 C CA . ILE A 1 90 ? -0.688 -3.878 -2.619 1.00 96.94 90 ILE A CA 1
ATOM 745 C C . ILE A 1 90 ? 0.691 -3.995 -1.971 1.00 96.94 90 ILE A C 1
ATOM 747 O O . ILE A 1 90 ? 1.687 -3.876 -2.672 1.00 96.94 90 ILE A O 1
ATOM 751 N N . ASP A 1 91 ? 0.751 -4.319 -0.679 1.00 97.25 91 ASP A N 1
ATOM 752 C CA . ASP A 1 91 ? 1.996 -4.552 0.064 1.00 97.25 91 ASP A CA 1
ATOM 753 C C . ASP A 1 91 ? 2.868 -5.596 -0.638 1.00 97.25 91 ASP A C 1
ATOM 755 O O . ASP A 1 91 ? 4.034 -5.347 -0.924 1.00 97.25 91 ASP A O 1
ATOM 759 N N . LYS A 1 92 ? 2.272 -6.726 -1.044 1.00 97.75 92 LYS A N 1
ATOM 760 C CA . LYS A 1 92 ? 2.986 -7.757 -1.802 1.00 97.75 92 LYS A CA 1
ATOM 761 C C . LYS A 1 92 ? 3.547 -7.230 -3.124 1.00 97.75 92 LYS A C 1
ATOM 763 O O . LYS A 1 92 ? 4.676 -7.563 -3.462 1.00 97.75 92 LYS A O 1
ATOM 768 N N . LEU A 1 93 ? 2.769 -6.460 -3.887 1.00 97.56 93 LEU A N 1
ATOM 769 C CA . LEU A 1 93 ? 3.225 -5.915 -5.170 1.00 97.56 93 LEU A CA 1
ATOM 770 C C . LEU A 1 93 ? 4.388 -4.936 -4.981 1.00 97.56 93 LEU A C 1
ATOM 772 O O . LEU A 1 93 ? 5.350 -5.011 -5.740 1.00 97.56 93 LEU A O 1
ATOM 776 N N . LEU A 1 94 ? 4.323 -4.074 -3.961 1.00 95.81 94 LEU A N 1
ATOM 777 C CA . LEU A 1 94 ? 5.386 -3.120 -3.637 1.00 95.81 94 LEU A CA 1
ATOM 778 C C . LEU A 1 94 ? 6.659 -3.823 -3.146 1.00 95.81 94 LEU A C 1
ATOM 780 O O . LEU A 1 94 ? 7.740 -3.505 -3.634 1.00 95.81 94 LEU A O 1
ATOM 784 N N . LEU A 1 95 ? 6.536 -4.835 -2.282 1.00 96.06 95 LEU A N 1
ATOM 785 C CA . LEU A 1 95 ? 7.670 -5.669 -1.863 1.00 96.06 95 LEU A CA 1
ATOM 786 C C . LEU A 1 95 ? 8.303 -6.393 -3.057 1.00 96.06 95 LEU A C 1
ATOM 788 O O . LEU A 1 95 ? 9.518 -6.408 -3.204 1.00 96.06 95 LEU A O 1
ATOM 792 N N . THR A 1 96 ? 7.489 -6.934 -3.970 1.00 96.75 96 THR A N 1
ATOM 793 C CA . THR A 1 96 ? 8.010 -7.537 -5.204 1.00 96.75 96 THR A CA 1
ATOM 794 C C . THR A 1 96 ? 8.719 -6.505 -6.088 1.00 96.75 96 THR A C 1
ATOM 796 O O . THR A 1 96 ? 9.708 -6.856 -6.724 1.00 96.75 96 THR A O 1
ATOM 799 N N . CYS A 1 97 ? 8.271 -5.244 -6.143 1.00 95.38 97 CYS A N 1
ATOM 800 C CA . CYS A 1 97 ? 9.005 -4.193 -6.861 1.00 95.38 97 CYS A CA 1
ATOM 801 C C . CYS A 1 97 ? 10.405 -3.985 -6.271 1.00 95.38 97 CYS A C 1
ATOM 803 O O . CYS A 1 97 ? 11.377 -3.939 -7.025 1.00 95.38 97 CYS A O 1
ATOM 805 N N . GLU A 1 98 ? 10.500 -3.904 -4.943 1.00 94.38 98 GLU A N 1
ATOM 806 C CA . GLU A 1 98 ? 11.762 -3.747 -4.216 1.00 94.38 98 GLU A CA 1
ATOM 807 C C . GLU A 1 98 ? 12.703 -4.934 -4.468 1.00 94.38 98 GLU A C 1
ATOM 809 O O . GLU A 1 98 ? 13.789 -4.744 -5.020 1.00 94.38 98 GLU A O 1
ATOM 814 N N . GLU A 1 99 ? 12.243 -6.163 -4.212 1.00 96.50 99 GLU A N 1
ATOM 815 C CA . GLU A 1 99 ? 13.004 -7.402 -4.435 1.00 96.50 99 GLU A CA 1
ATOM 816 C C . GLU A 1 99 ? 13.520 -7.514 -5.880 1.00 96.50 99 GLU A C 1
ATOM 818 O O . GLU A 1 99 ? 14.668 -7.888 -6.135 1.00 96.50 99 GLU A O 1
ATOM 823 N N . LYS A 1 100 ? 12.673 -7.182 -6.861 1.00 96.25 100 LYS A N 1
ATOM 824 C CA . LYS A 1 100 ? 13.020 -7.257 -8.286 1.00 96.25 100 LYS A CA 1
ATOM 825 C C . LYS A 1 100 ? 14.005 -6.177 -8.701 1.00 96.25 100 LYS A C 1
ATOM 827 O O . LYS A 1 100 ? 14.922 -6.456 -9.475 1.00 96.25 100 LYS A O 1
ATOM 832 N N . SER A 1 101 ? 13.850 -4.971 -8.165 1.00 94.06 101 SER A N 1
ATOM 833 C CA . SER A 1 101 ? 14.802 -3.884 -8.368 1.00 94.06 101 SER A CA 1
ATOM 834 C C . SER A 1 101 ? 16.185 -4.245 -7.811 1.00 94.06 101 SER A C 1
ATOM 836 O O . SER A 1 101 ? 17.190 -4.043 -8.498 1.00 94.06 101 SER A O 1
ATOM 838 N N . GLU A 1 102 ? 16.253 -4.833 -6.613 1.00 94.94 102 GLU A N 1
ATOM 839 C CA . GLU A 1 102 ? 17.505 -5.311 -6.006 1.00 94.94 102 GLU A CA 1
ATOM 840 C C . GLU A 1 102 ? 18.149 -6.442 -6.815 1.00 94.94 102 GLU A C 1
ATOM 842 O O . GLU A 1 102 ? 19.355 -6.422 -7.075 1.00 94.94 102 GLU A O 1
ATOM 847 N N . ALA A 1 103 ? 17.335 -7.378 -7.309 1.00 96.00 103 ALA A N 1
ATOM 848 C CA . ALA A 1 103 ? 17.769 -8.451 -8.201 1.00 96.00 103 ALA A CA 1
ATOM 849 C C . ALA A 1 103 ? 18.160 -7.969 -9.615 1.00 96.00 103 ALA A C 1
ATOM 851 O O . ALA A 1 103 ? 18.573 -8.782 -10.443 1.00 96.00 103 ALA A O 1
ATOM 852 N N . ARG A 1 104 ? 18.042 -6.663 -9.906 1.00 93.38 104 ARG A N 1
ATOM 853 C CA . ARG A 1 104 ? 18.239 -6.041 -11.232 1.00 93.38 104 ARG A CA 1
ATOM 854 C C . ARG A 1 104 ? 17.297 -6.567 -12.321 1.00 93.38 104 ARG A C 1
ATOM 856 O O . ARG A 1 104 ? 17.526 -6.337 -13.507 1.00 93.38 104 ARG A O 1
ATOM 863 N N . ASP A 1 105 ? 16.218 -7.232 -11.927 1.00 95.19 105 ASP A N 1
ATOM 864 C CA . ASP A 1 105 ? 15.126 -7.638 -12.807 1.00 95.19 105 ASP A CA 1
ATOM 865 C C . ASP A 1 105 ? 14.163 -6.454 -12.987 1.00 95.19 105 ASP A C 1
ATOM 867 O O . ASP A 1 105 ? 13.062 -6.398 -12.432 1.00 95.19 105 ASP A O 1
ATOM 871 N N . TYR A 1 106 ? 14.618 -5.451 -13.740 1.00 94.06 106 TYR A N 1
ATOM 872 C CA . TYR A 1 106 ? 13.886 -4.195 -13.914 1.00 94.06 106 TYR A CA 1
ATOM 873 C C . TYR A 1 106 ? 12.587 -4.365 -14.709 1.00 94.06 106 TYR A C 1
ATOM 875 O O . TYR A 1 106 ? 11.616 -3.665 -14.440 1.00 94.06 106 TYR A O 1
ATOM 883 N N . LEU A 1 107 ? 12.531 -5.323 -15.640 1.00 93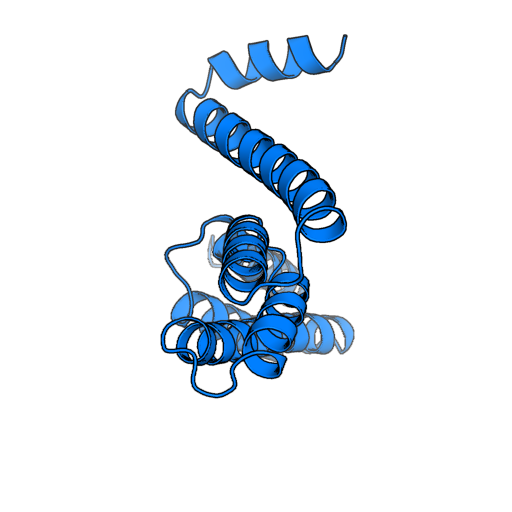.56 107 LEU A N 1
ATOM 884 C CA . LEU A 1 107 ? 11.303 -5.646 -16.372 1.00 93.56 107 LEU A CA 1
ATOM 885 C C . LEU A 1 107 ? 10.256 -6.273 -15.440 1.00 93.56 107 LEU A C 1
ATOM 887 O O . LEU A 1 107 ? 9.085 -5.899 -15.487 1.00 93.56 107 LEU A O 1
ATOM 891 N N . GLY A 1 108 ? 10.677 -7.173 -14.543 1.00 94.88 108 GLY A N 1
ATOM 892 C CA . GLY A 1 108 ? 9.809 -7.721 -13.503 1.00 94.88 108 GLY A CA 1
ATOM 893 C C . GLY A 1 108 ? 9.312 -6.657 -12.519 1.00 94.88 108 GLY A C 1
ATOM 894 O O . GLY A 1 108 ? 8.133 -6.663 -12.160 1.00 94.88 108 GLY A O 1
ATOM 895 N N . CYS A 1 109 ? 10.182 -5.719 -12.129 1.00 95.75 109 CYS A N 1
ATOM 896 C CA . CYS A 1 109 ? 9.817 -4.550 -11.322 1.00 95.75 109 CYS A CA 1
ATOM 897 C C . CYS A 1 109 ? 8.725 -3.710 -12.006 1.00 95.75 109 CYS A C 1
ATOM 899 O O . CYS A 1 109 ? 7.699 -3.429 -11.387 1.00 95.75 109 CYS A O 1
ATOM 901 N N . ILE A 1 110 ? 8.904 -3.375 -13.291 1.00 94.94 110 ILE A N 1
ATOM 902 C CA . ILE A 1 110 ? 7.935 -2.590 -14.071 1.00 94.94 110 ILE A CA 1
ATOM 903 C C . ILE A 1 110 ? 6.569 -3.280 -14.094 1.00 94.94 110 ILE A C 1
ATOM 905 O O . ILE A 1 110 ? 5.568 -2.684 -13.701 1.00 94.94 110 ILE A O 1
ATOM 909 N N . ALA A 1 111 ? 6.536 -4.568 -14.443 1.00 95.94 111 ALA A N 1
ATOM 910 C CA . ALA A 1 111 ? 5.293 -5.332 -14.491 1.00 95.94 111 ALA A CA 1
ATOM 911 C C . ALA A 1 111 ? 4.586 -5.409 -13.122 1.00 95.94 111 ALA A C 1
ATOM 913 O O . ALA A 1 111 ? 3.354 -5.428 -13.050 1.00 95.94 111 ALA A O 1
ATOM 914 N N . SER A 1 112 ? 5.340 -5.472 -12.018 1.00 96.19 112 SER A N 1
ATOM 915 C CA . SER A 1 112 ? 4.768 -5.450 -10.665 1.00 96.19 112 SER A CA 1
ATOM 916 C C . SER A 1 112 ? 4.202 -4.072 -10.308 1.00 96.19 112 SER A C 1
ATOM 918 O O . SER A 1 112 ? 3.095 -3.978 -9.773 1.00 96.19 112 SER A O 1
ATOM 920 N N . ALA A 1 113 ? 4.912 -3.001 -10.661 1.00 94.69 113 ALA A N 1
ATOM 921 C CA . ALA A 1 113 ? 4.488 -1.636 -10.387 1.00 94.69 113 ALA A CA 1
ATOM 922 C C . ALA A 1 113 ? 3.249 -1.232 -11.212 1.00 94.69 113 ALA A C 1
ATOM 924 O O . ALA A 1 113 ? 2.323 -0.634 -10.667 1.00 94.69 113 ALA A O 1
ATOM 925 N N . GLU A 1 114 ? 3.145 -1.651 -12.476 1.00 95.31 114 GLU A N 1
ATOM 926 C CA . GLU A 1 114 ? 1.925 -1.484 -13.285 1.00 95.31 114 GLU A CA 1
ATOM 927 C C . GLU A 1 114 ? 0.720 -2.193 -12.657 1.00 95.31 114 GLU A C 1
ATOM 929 O O . GLU A 1 114 ? -0.380 -1.644 -12.590 1.00 95.31 114 GLU A O 1
ATOM 934 N N . ARG A 1 115 ? 0.922 -3.404 -12.121 1.00 96.75 115 ARG A N 1
ATOM 935 C CA . ARG A 1 115 ? -0.129 -4.123 -11.385 1.00 96.75 115 ARG A CA 1
ATOM 936 C C . ARG A 1 115 ? -0.521 -3.414 -10.093 1.00 96.75 115 ARG A C 1
ATOM 938 O O . ARG A 1 115 ? -1.686 -3.503 -9.708 1.00 96.75 115 ARG A O 1
ATOM 945 N N . ALA A 1 116 ? 0.417 -2.743 -9.423 1.00 95.19 116 ALA A N 1
ATOM 946 C CA . ALA A 1 116 ? 0.118 -1.931 -8.248 1.00 95.19 116 ALA A CA 1
ATOM 947 C C . ALA A 1 116 ? -0.764 -0.731 -8.626 1.00 95.19 116 ALA A C 1
ATOM 949 O O . ALA A 1 116 ? -1.785 -0.521 -7.978 1.00 95.19 116 ALA A O 1
ATOM 950 N N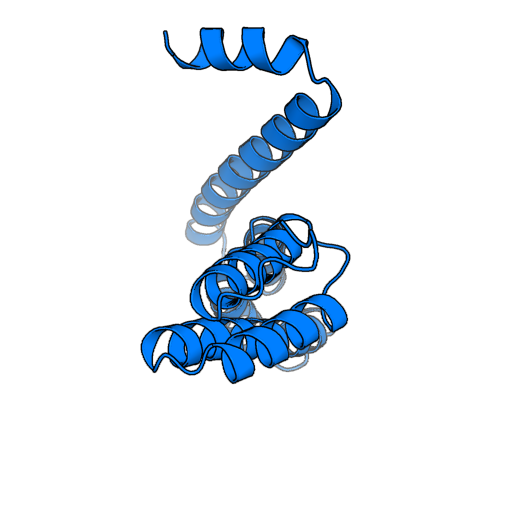 . LEU A 1 117 ? -0.458 -0.040 -9.729 1.00 94.44 117 LEU A N 1
ATOM 951 C CA . LEU A 1 117 ? -1.278 1.059 -10.265 1.00 94.44 117 LEU A CA 1
ATOM 952 C C . LEU A 1 117 ? -2.649 0.607 -10.780 1.00 94.44 117 LEU A C 1
ATOM 954 O O . LEU A 1 117 ? -3.631 1.335 -10.690 1.00 94.44 117 LEU A O 1
ATOM 958 N N .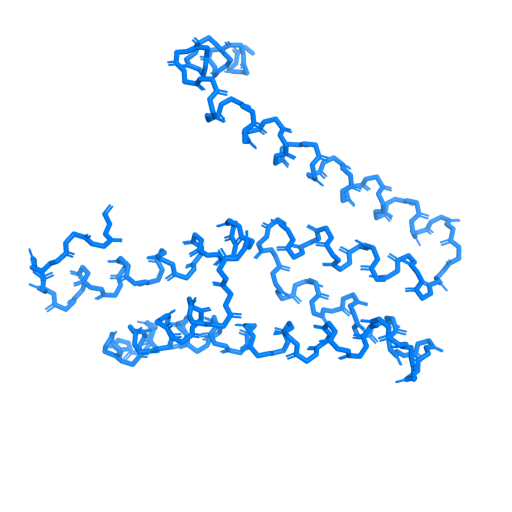 ALA A 1 118 ? -2.750 -0.611 -11.307 1.00 94.88 118 ALA A N 1
ATOM 959 C CA . ALA A 1 118 ? -4.042 -1.184 -11.669 1.00 94.88 118 ALA A CA 1
ATOM 960 C C . ALA A 1 118 ? -4.877 -1.562 -10.431 1.00 94.88 118 ALA A C 1
ATOM 962 O O . ALA A 1 118 ? -6.103 -1.613 -10.504 1.00 94.88 118 ALA A O 1
ATOM 963 N N . ALA A 1 119 ? -4.226 -1.876 -9.307 1.00 93.81 119 ALA A N 1
ATOM 964 C CA . ALA A 1 119 ? -4.887 -2.265 -8.064 1.00 93.81 119 ALA A CA 1
ATOM 965 C C . ALA A 1 119 ? -5.253 -1.075 -7.164 1.00 93.81 119 ALA A C 1
ATOM 967 O O . ALA A 1 119 ? -6.137 -1.230 -6.322 1.00 93.81 119 ALA A O 1
ATOM 968 N N . GLU A 1 120 ? -4.579 0.064 -7.323 1.00 93.44 120 GLU A N 1
ATOM 969 C CA . GLU A 1 120 ? -4.804 1.280 -6.549 1.00 93.44 120 GLU A CA 1
ATOM 970 C C . GLU A 1 120 ? -4.651 2.526 -7.424 1.00 93.44 120 GLU A C 1
ATOM 972 O O . GLU A 1 120 ? -3.602 2.728 -8.031 1.00 93.44 120 GLU A O 1
ATOM 977 N N . GLN A 1 121 ? -5.695 3.357 -7.458 1.00 91.06 121 GLN A N 1
ATOM 978 C CA . GLN A 1 121 ? -5.773 4.565 -8.292 1.00 91.06 121 GLN A CA 1
ATOM 979 C C . GLN A 1 121 ? -6.204 5.808 -7.504 1.00 91.06 121 GLN A C 1
ATOM 981 O O . GLN A 1 121 ? -6.041 6.918 -7.999 1.00 91.06 121 GLN A O 1
ATOM 986 N N . GLU A 1 122 ? -6.719 5.631 -6.287 1.00 90.38 122 GLU A N 1
ATOM 987 C CA . GLU A 1 122 ? -7.368 6.683 -5.502 1.00 90.38 122 GLU A CA 1
ATOM 988 C C . GLU A 1 122 ? -6.390 7.316 -4.509 1.00 90.38 122 GLU A C 1
ATOM 990 O O . GLU A 1 122 ? -6.347 8.531 -4.339 1.00 90.38 122 GLU A O 1
ATOM 995 N N . VAL A 1 123 ? -5.578 6.497 -3.832 1.00 91.19 123 VAL A N 1
ATOM 996 C CA . VAL A 1 123 ? -4.674 6.986 -2.788 1.00 91.19 123 VAL A CA 1
ATOM 997 C C . VAL A 1 123 ? -3.384 7.509 -3.404 1.00 91.19 123 VAL A C 1
ATOM 999 O O . VAL A 1 123 ? -2.457 6.747 -3.691 1.00 91.19 123 VAL A O 1
ATOM 1002 N N . THR A 1 124 ? -3.309 8.833 -3.540 1.00 88.38 124 THR A N 1
ATOM 1003 C CA . THR A 1 124 ? -2.208 9.572 -4.173 1.00 88.38 124 THR A CA 1
ATOM 1004 C C . THR A 1 124 ? -0.824 9.103 -3.736 1.00 88.38 124 THR A C 1
ATOM 1006 O O . THR A 1 124 ? 0.025 8.859 -4.588 1.00 88.38 124 THR A O 1
ATOM 1009 N N . LEU A 1 125 ? -0.578 8.925 -2.432 1.00 88.06 125 LEU A N 1
ATOM 1010 C CA . LEU A 1 125 ? 0.751 8.547 -1.933 1.00 88.06 125 LEU A CA 1
ATOM 1011 C C . LEU A 1 125 ? 1.124 7.089 -2.246 1.00 88.06 125 LEU A C 1
ATOM 1013 O O . LEU A 1 125 ? 2.291 6.798 -2.501 1.00 88.06 125 LEU A O 1
ATOM 1017 N N . VAL A 1 126 ? 0.147 6.184 -2.320 1.00 91.06 126 VAL A N 1
ATOM 1018 C CA . VAL A 1 126 ? 0.374 4.789 -2.740 1.00 91.06 126 VAL A CA 1
ATOM 1019 C C . VAL A 1 126 ? 0.622 4.718 -4.248 1.00 91.06 126 VAL A C 1
ATOM 1021 O O . VAL A 1 126 ? 1.537 4.032 -4.703 1.00 91.06 126 VAL A O 1
ATOM 1024 N N . VAL A 1 127 ? -0.160 5.470 -5.027 1.00 92.62 127 VAL A N 1
ATOM 1025 C CA . VAL A 1 127 ? 0.021 5.615 -6.479 1.00 92.62 127 VAL A CA 1
ATOM 1026 C C . VAL A 1 127 ? 1.392 6.214 -6.791 1.00 92.62 127 VAL A C 1
ATOM 1028 O O . VAL A 1 127 ? 2.102 5.718 -7.666 1.00 92.62 127 VAL A O 1
ATOM 1031 N N . PHE A 1 128 ? 1.786 7.257 -6.060 1.00 89.69 128 PHE A N 1
ATOM 1032 C CA . PHE A 1 128 ? 3.089 7.897 -6.191 1.00 89.69 128 PHE A CA 1
ATOM 1033 C C . PHE A 1 128 ? 4.227 6.903 -5.950 1.00 89.69 128 PHE A C 1
ATOM 1035 O O . PHE A 1 128 ? 5.155 6.836 -6.753 1.00 89.69 128 PHE A O 1
ATOM 1042 N N . GLU A 1 129 ? 4.131 6.085 -4.902 1.00 90.19 129 GLU A N 1
ATOM 1043 C CA . GLU A 1 129 ? 5.133 5.065 -4.593 1.00 90.19 129 GLU A CA 1
ATOM 1044 C C . GLU A 1 129 ? 5.276 4.031 -5.725 1.00 90.19 129 GLU A C 1
ATOM 1046 O O . GLU A 1 129 ? 6.389 3.709 -6.145 1.00 90.19 129 GLU A O 1
ATOM 1051 N N . ALA A 1 130 ? 4.167 3.566 -6.306 1.00 92.56 130 ALA A N 1
ATOM 1052 C CA . ALA A 1 130 ? 4.212 2.665 -7.459 1.00 92.56 130 ALA A CA 1
ATOM 1053 C C . ALA A 1 130 ? 4.817 3.335 -8.713 1.00 92.56 130 ALA A C 1
ATOM 1055 O O . ALA A 1 130 ? 5.638 2.729 -9.406 1.00 92.56 130 ALA A O 1
ATOM 1056 N N . ARG A 1 131 ? 4.487 4.606 -8.988 1.00 92.44 131 ARG A N 1
ATOM 1057 C CA . ARG A 1 131 ? 5.099 5.377 -10.090 1.00 92.44 131 ARG A CA 1
ATOM 1058 C C . ARG A 1 131 ? 6.591 5.614 -9.874 1.00 92.44 131 ARG A C 1
ATOM 1060 O O . ARG A 1 131 ? 7.363 5.558 -10.830 1.00 92.44 131 ARG A O 1
ATOM 1067 N N . ARG A 1 132 ? 7.019 5.825 -8.627 1.00 93.00 132 ARG A N 1
ATOM 1068 C CA . ARG A 1 132 ? 8.434 5.952 -8.257 1.00 93.00 132 ARG A CA 1
ATOM 1069 C C . ARG A 1 132 ? 9.218 4.703 -8.655 1.00 93.00 132 ARG A C 1
ATOM 1071 O O . ARG A 1 132 ? 10.284 4.831 -9.259 1.00 93.00 132 ARG A O 1
ATOM 1078 N N . TRP A 1 133 ? 8.676 3.513 -8.381 1.00 93.25 133 TRP A N 1
ATOM 1079 C CA . TRP A 1 133 ? 9.275 2.249 -8.821 1.00 93.25 133 TRP A CA 1
ATOM 1080 C C . TRP A 1 133 ? 9.359 2.141 -10.342 1.00 93.25 133 TRP A C 1
ATOM 1082 O O . TRP A 1 133 ? 10.428 1.806 -10.852 1.00 93.25 133 TRP A O 1
ATOM 1092 N N . LEU A 1 134 ? 8.291 2.492 -11.069 1.00 91.94 134 LEU A N 1
ATOM 1093 C CA . LEU A 1 134 ? 8.324 2.525 -12.536 1.00 91.94 134 LEU A CA 1
ATOM 1094 C C . LEU A 1 134 ? 9.435 3.428 -13.054 1.00 91.94 134 LEU A C 1
ATOM 1096 O O . LEU A 1 134 ? 10.269 2.978 -13.834 1.00 91.94 134 LEU A O 1
ATOM 1100 N N . CYS A 1 135 ? 9.485 4.674 -12.588 1.00 89.69 135 CYS A N 1
ATOM 1101 C CA . CYS A 1 135 ? 10.483 5.640 -13.029 1.00 89.69 135 CYS A CA 1
ATOM 1102 C C . CYS A 1 135 ? 11.912 5.140 -12.752 1.00 89.69 135 CYS A C 1
ATOM 1104 O O . CYS A 1 135 ? 12.775 5.172 -13.633 1.00 89.69 135 CYS A O 1
ATOM 1106 N N . SER A 1 136 ? 12.149 4.601 -11.550 1.00 90.12 136 SER A N 1
ATOM 1107 C CA . SER A 1 136 ? 13.440 4.023 -11.163 1.00 90.12 136 SER A CA 1
ATOM 1108 C C . SER A 1 136 ? 13.848 2.864 -12.079 1.00 90.12 136 SER A C 1
ATOM 1110 O O . SER A 1 136 ? 14.964 2.845 -12.601 1.00 90.12 136 SER A O 1
ATOM 1112 N N . CYS A 1 137 ? 12.940 1.918 -12.328 1.00 91.25 137 CYS A N 1
ATOM 1113 C CA . CYS A 1 137 ? 13.224 0.724 -13.119 1.00 91.25 137 CYS A CA 1
ATOM 1114 C C . CYS A 1 137 ? 13.347 1.042 -14.626 1.00 91.25 137 CYS A C 1
ATOM 1116 O O . CYS A 1 137 ? 14.286 0.562 -15.265 1.00 91.25 137 CYS A O 1
ATOM 1118 N N . TYR A 1 138 ? 12.520 1.933 -15.186 1.00 89.81 138 TYR A N 1
ATOM 1119 C CA . TYR A 1 138 ? 12.656 2.404 -16.574 1.00 89.81 138 TYR A CA 1
ATOM 1120 C C . TYR A 1 138 ? 13.990 3.113 -16.826 1.00 89.81 138 TYR A C 1
ATOM 1122 O O . TYR A 1 138 ? 14.665 2.832 -17.822 1.00 89.81 138 TYR A O 1
ATOM 1130 N N . ALA A 1 139 ? 14.429 3.961 -15.889 1.00 89.00 139 ALA A N 1
ATOM 1131 C CA . ALA A 1 139 ? 15.719 4.638 -15.987 1.00 89.00 139 ALA A CA 1
ATOM 1132 C C . ALA A 1 139 ? 16.901 3.652 -16.075 1.00 89.00 139 ALA A C 1
ATOM 1134 O O . ALA A 1 139 ? 17.910 3.957 -16.713 1.00 89.00 139 ALA A O 1
ATOM 1135 N N . LYS A 1 140 ? 16.786 2.460 -15.470 1.00 88.19 140 LYS A N 1
ATOM 1136 C CA . LYS A 1 140 ? 17.821 1.411 -15.502 1.00 88.19 140 LYS A CA 1
ATOM 1137 C C . LYS A 1 140 ? 17.795 0.553 -16.765 1.00 88.19 140 LYS A C 1
ATOM 1139 O O . LYS A 1 140 ? 18.851 0.090 -17.184 1.00 88.19 140 LYS A O 1
ATOM 1144 N N . VAL A 1 141 ? 16.627 0.367 -17.382 1.00 86.44 141 VAL A N 1
ATOM 1145 C CA . VAL A 1 141 ? 16.480 -0.375 -18.650 1.00 86.44 141 VAL A CA 1
ATOM 1146 C C . VAL A 1 141 ? 17.006 0.435 -19.844 1.00 86.44 141 VAL A C 1
ATOM 1148 O O . VAL A 1 141 ? 17.311 -0.126 -20.891 1.00 86.44 141 VAL A O 1
ATOM 1151 N N . GLY A 1 142 ? 17.163 1.755 -19.699 1.00 72.19 142 GLY A N 1
ATOM 1152 C CA . GLY A 1 142 ? 17.639 2.622 -20.781 1.00 72.19 142 GLY A CA 1
ATOM 1153 C C . GLY A 1 142 ? 16.563 2.941 -21.824 1.00 72.19 142 GLY A C 1
ATOM 1154 O O . GLY A 1 142 ? 16.863 3.565 -22.842 1.00 72.19 142 GLY A O 1
ATOM 1155 N N . ALA A 1 143 ? 15.306 2.572 -21.558 1.00 60.53 143 ALA A N 1
ATOM 1156 C CA . ALA A 1 143 ? 14.156 3.006 -22.335 1.00 60.53 143 ALA A CA 1
ATOM 1157 C C . ALA A 1 143 ? 13.908 4.501 -22.066 1.00 60.53 143 ALA A C 1
ATOM 1159 O O . ALA A 1 143 ? 13.148 4.881 -21.185 1.00 60.53 143 ALA A O 1
ATOM 1160 N N . ARG A 1 144 ? 14.576 5.378 -22.827 1.00 48.78 144 ARG A N 1
ATOM 1161 C CA . ARG A 1 144 ? 14.325 6.836 -22.845 1.00 48.78 144 ARG A CA 1
ATOM 1162 C C . ARG A 1 144 ? 12.996 7.222 -23.519 1.00 48.78 144 ARG A C 1
ATOM 1164 O O . ARG A 1 144 ? 12.806 8.383 -23.865 1.00 48.78 144 ARG A O 1
ATOM 1171 N N . GLY A 1 145 ? 12.101 6.272 -23.753 1.00 46.44 145 GLY A N 1
ATOM 1172 C CA . GLY A 1 145 ? 10.910 6.460 -24.570 1.00 46.44 145 GLY A CA 1
ATOM 1173 C C . GLY A 1 145 ? 9.675 5.984 -23.840 1.00 46.44 145 GLY A C 1
ATOM 1174 O O . GLY A 1 145 ? 9.219 4.890 -24.114 1.00 46.44 145 GLY A O 1
ATOM 1175 N N . GLU A 1 146 ? 9.220 6.785 -22.883 1.00 46.88 146 GLU A N 1
ATOM 1176 C CA . GLU A 1 146 ? 7.819 7.085 -22.569 1.00 46.88 146 GLU A CA 1
ATOM 1177 C C . GLU A 1 146 ? 7.843 7.861 -21.250 1.00 46.88 146 GLU A C 1
ATOM 1179 O O . GLU A 1 146 ? 8.313 7.377 -20.222 1.00 46.88 146 GLU A O 1
ATOM 1184 N N . LEU A 1 147 ? 7.446 9.129 -21.311 1.00 48.72 147 LEU A N 1
ATOM 1185 C CA . LEU A 1 147 ? 7.349 10.031 -20.166 1.00 48.72 147 LEU A CA 1
ATOM 1186 C C . LEU A 1 147 ? 6.299 9.487 -19.182 1.00 48.72 147 LEU A C 1
ATOM 1188 O O . LEU A 1 147 ? 5.124 9.831 -19.264 1.00 48.72 147 LEU A O 1
ATOM 1192 N N . VAL A 1 148 ? 6.716 8.582 -18.296 1.00 51.72 148 VAL A N 1
ATOM 1193 C CA . VAL A 1 148 ? 5.940 8.116 -17.129 1.00 51.72 148 VAL A CA 1
ATOM 1194 C C . VAL A 1 148 ? 6.563 8.634 -15.816 1.00 51.72 148 VAL A C 1
ATOM 1196 O O . VAL A 1 148 ? 5.991 8.459 -14.739 1.00 51.72 148 VAL A O 1
ATOM 1199 N N . CYS A 1 149 ? 7.703 9.333 -15.920 1.00 46.56 149 CYS A N 1
ATOM 1200 C CA . CYS A 1 149 ? 8.121 10.387 -14.998 1.00 46.56 149 CYS A CA 1
ATOM 1201 C C . CYS A 1 149 ? 7.758 11.740 -15.650 1.00 46.56 149 CYS A C 1
ATOM 1203 O O . CYS A 1 149 ? 7.273 12.618 -14.916 1.00 46.56 149 CYS A O 1
#

Sequence (149 aa):
MHRANVYLKLAQYPEAKEDYLQVNDLFSAVSDIRSVNRLQQDSTDGYYRLAELLYQLGHVSDALKEIRECLKLDPEHKKCFPFYKKLKKIDKLLLTCEEKSEARDYLGCIASAERALAAEQEVTLVVFEARRWLCSCYAKVGARGELVC

Radius of gyration: 17.94 Å; chains: 1; bounding box: 35×43×51 Å

Secondary structure (DSSP, 8-state):
-HHHHHHHHHTT-HHHHHHHHHHHHHHHHHHHHHHHHHHS---HHHHHHHHHHHHHTT-HHHHHHHHHHHHHH-TT-TTHHHHHHHHHHHHHHHHHHHHHHHTT-HHHHHHHHHHHHHH-SS-HHHHHHHHHHHHHHHHHHT-------

pLDDT: mean 82.26, std 16.4, range [40.62, 97.75]

InterPro domains:
  IPR011990 Tetratricopeptide-like helical domain superfamily [G3DSA:1.25.40.10] (18-147)
  IPR011990 Tetratricopeptide-like helical domain superfamily [SSF48452] (2-84)
  IPR013105 Tetratricopeptide repeat 2 [PF07719] (45-77)
  IPR019734 Tetratricopeptide repeat [PS50005] (44-77)
  IPR019734 Tetratricopeptide repeat [SM00028] (44-77)
  IPR051727 DnaJ Homolog Subfamily C Member 3 Co-Chaperones [PTHR44140] (4-142)

Organism: NCBI:txid405034